Protein AF-A0A1L7NPV9-F1 (afdb_monomer)

Structure (mmCIF, N/CA/C/O backbone):
data_AF-A0A1L7NPV9-F1
#
_entry.id   AF-A0A1L7NPV9-F1
#
loop_
_atom_site.group_PDB
_atom_site.id
_atom_site.type_symbol
_atom_site.label_atom_id
_atom_site.label_alt_id
_atom_site.label_comp_id
_atom_site.label_asym_id
_atom_site.label_entity_id
_atom_site.label_seq_id
_atom_site.pdbx_PDB_ins_code
_atom_site.Cartn_x
_atom_site.Cartn_y
_atom_site.Cartn_z
_atom_site.occupancy
_atom_site.B_iso_or_equiv
_atom_site.auth_seq_id
_atom_site.auth_comp_id
_atom_site.auth_asym_id
_atom_site.auth_atom_id
_atom_site.pdbx_PDB_model_num
ATOM 1 N N . MET A 1 1 ? -12.135 -21.687 -16.111 1.00 35.12 1 MET A N 1
ATOM 2 C CA . MET A 1 1 ? -10.849 -21.057 -16.476 1.00 35.12 1 MET A CA 1
ATOM 3 C C . MET A 1 1 ? -10.195 -20.555 -15.201 1.00 35.12 1 MET A C 1
ATOM 5 O O . MET A 1 1 ? -10.434 -19.433 -14.785 1.00 35.12 1 MET A O 1
ATOM 9 N N . THR A 1 2 ? -9.484 -21.444 -14.517 1.00 34.50 2 THR A N 1
ATOM 10 C CA . THR A 1 2 ? -8.917 -21.228 -13.180 1.00 34.50 2 THR A CA 1
ATOM 11 C C . THR A 1 2 ? -7.424 -20.965 -13.338 1.00 34.50 2 THR A C 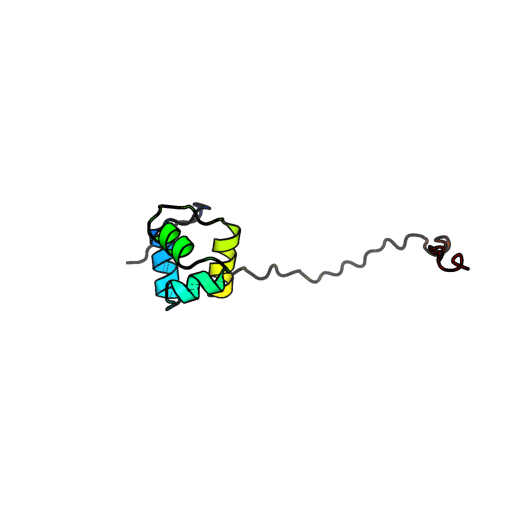1
ATOM 13 O O . THR A 1 2 ? -6.689 -21.865 -13.733 1.00 34.50 2 THR A O 1
ATOM 16 N N . ALA A 1 3 ? -6.978 -19.735 -13.082 1.00 34.97 3 ALA A N 1
ATOM 17 C CA . ALA A 1 3 ? -5.558 -19.398 -13.062 1.00 34.97 3 ALA A CA 1
ATOM 18 C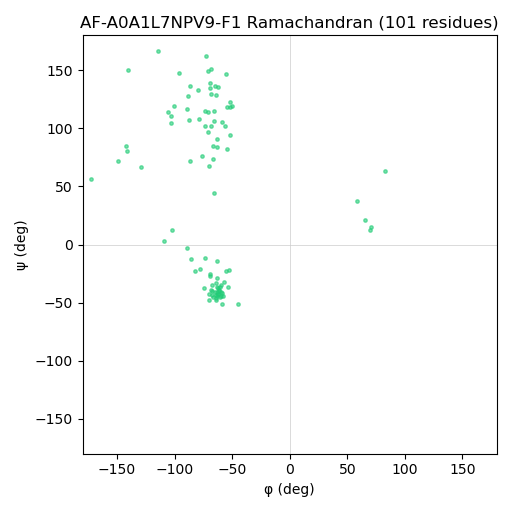 C . ALA A 1 3 ? -5.011 -19.625 -11.648 1.00 34.97 3 ALA A C 1
ATOM 20 O O . ALA A 1 3 ? -5.456 -19.002 -10.683 1.00 34.97 3 ALA A O 1
ATOM 21 N N . ILE A 1 4 ? -4.081 -20.570 -11.544 1.00 40.75 4 ILE A N 1
ATOM 22 C CA . ILE A 1 4 ? -3.321 -20.886 -10.337 1.00 40.75 4 ILE A CA 1
ATOM 23 C C . ILE A 1 4 ? -2.362 -19.727 -10.049 1.00 40.75 4 ILE A C 1
ATOM 25 O O . ILE A 1 4 ? -1.702 -19.212 -10.949 1.00 40.75 4 ILE A O 1
ATOM 29 N N . ALA A 1 5 ? -2.328 -19.329 -8.779 1.00 45.09 5 ALA A N 1
ATOM 30 C CA . ALA A 1 5 ? -1.538 -18.241 -8.230 1.00 45.09 5 ALA A CA 1
ATOM 31 C C . ALA A 1 5 ? -0.050 -18.344 -8.601 1.00 45.09 5 ALA A C 1
ATOM 33 O O . ALA A 1 5 ? 0.623 -19.318 -8.258 1.00 45.09 5 ALA A O 1
ATOM 34 N N . ALA A 1 6 ? 0.468 -17.300 -9.249 1.00 44.16 6 ALA A N 1
ATOM 35 C CA . ALA A 1 6 ? 1.897 -17.057 -9.353 1.00 44.16 6 ALA A CA 1
ATOM 36 C C . ALA A 1 6 ? 2.422 -16.685 -7.960 1.00 44.16 6 ALA A C 1
ATOM 38 O O . ALA A 1 6 ? 2.214 -15.579 -7.464 1.00 44.16 6 ALA A O 1
ATOM 39 N N . VAL A 1 7 ? 3.061 -17.644 -7.296 1.00 46.56 7 VAL A N 1
ATOM 40 C CA . VAL A 1 7 ? 3.775 -17.409 -6.044 1.00 46.56 7 VAL A CA 1
ATOM 41 C C . VAL A 1 7 ? 5.213 -17.010 -6.380 1.00 46.56 7 VAL A C 1
ATOM 43 O O . VAL A 1 7 ? 5.910 -17.741 -7.076 1.00 46.56 7 VAL A O 1
ATOM 46 N N . ALA A 1 8 ? 5.634 -15.880 -5.806 1.00 46.00 8 ALA A N 1
ATOM 47 C CA . ALA A 1 8 ? 7.008 -15.391 -5.661 1.00 46.00 8 ALA A CA 1
ATOM 48 C C . ALA A 1 8 ? 7.659 -14.650 -6.848 1.00 46.00 8 ALA A C 1
ATOM 50 O O . ALA A 1 8 ? 8.759 -14.979 -7.283 1.00 46.00 8 ALA A O 1
ATOM 51 N N . THR A 1 9 ? 7.088 -13.503 -7.213 1.00 49.53 9 THR A N 1
ATOM 52 C CA . THR A 1 9 ? 7.901 -12.281 -7.319 1.00 49.53 9 THR A CA 1
ATOM 53 C C . THR A 1 9 ? 7.569 -11.405 -6.116 1.00 49.53 9 THR A C 1
ATOM 55 O O . THR A 1 9 ? 6.443 -10.951 -5.957 1.00 49.53 9 THR A O 1
ATOM 58 N N . LEU A 1 10 ? 8.544 -11.207 -5.224 1.00 68.00 10 LEU A N 1
ATOM 59 C CA . LEU A 1 10 ? 8.411 -10.379 -4.014 1.00 68.00 10 LEU A CA 1
ATOM 60 C C . LEU A 1 10 ? 7.955 -8.938 -4.339 1.00 68.00 10 LEU A C 1
ATOM 62 O O . LEU A 1 10 ? 7.370 -8.255 -3.506 1.00 68.00 10 LEU A O 1
ATOM 66 N N . ILE A 1 11 ? 8.182 -8.484 -5.571 1.00 75.69 11 ILE A N 1
ATOM 67 C CA . ILE A 1 11 ? 7.763 -7.174 -6.061 1.00 75.69 11 ILE A CA 1
ATOM 68 C C . ILE A 1 11 ? 6.483 -7.367 -6.896 1.00 75.69 11 ILE A C 1
ATOM 70 O O . ILE A 1 11 ? 6.529 -8.108 -7.882 1.00 75.69 11 ILE A O 1
ATOM 74 N N . PRO A 1 12 ? 5.344 -6.754 -6.519 1.00 86.94 12 PRO A N 1
ATOM 75 C CA . PRO A 1 12 ? 4.098 -6.894 -7.269 1.00 86.94 12 PRO A CA 1
ATOM 76 C C . PRO A 1 12 ? 4.200 -6.181 -8.619 1.00 86.94 12 PRO A C 1
ATOM 78 O O . PRO A 1 12 ? 4.716 -5.063 -8.705 1.00 86.94 12 PRO A O 1
ATOM 81 N N . ALA A 1 13 ? 3.675 -6.803 -9.675 1.00 89.62 13 ALA A N 1
ATOM 82 C CA . ALA A 1 13 ? 3.601 -6.148 -10.971 1.00 89.62 13 ALA A CA 1
ATOM 83 C C . ALA A 1 13 ? 2.590 -4.984 -10.920 1.00 89.62 13 ALA A C 1
ATOM 85 O O . ALA A 1 13 ? 1.597 -5.053 -10.190 1.00 89.62 13 ALA A O 1
ATOM 86 N N . PRO A 1 14 ? 2.761 -3.925 -11.733 1.00 93.12 14 PRO A N 1
ATOM 87 C CA . PRO A 1 14 ? 1.815 -2.804 -11.778 1.00 93.12 14 PRO A CA 1
ATOM 88 C C . PRO A 1 14 ? 0.380 -3.249 -12.116 1.00 93.12 14 PRO A C 1
ATOM 90 O O . PRO A 1 14 ? -0.592 -2.673 -11.621 1.00 93.12 14 PRO A O 1
ATOM 93 N N . ALA A 1 15 ? 0.238 -4.308 -12.921 1.00 91.50 15 ALA A N 1
ATOM 94 C CA . ALA A 1 15 ? -1.049 -4.928 -13.225 1.00 91.50 15 ALA A CA 1
ATOM 95 C C . ALA A 1 15 ? -1.698 -5.571 -11.985 1.00 91.50 15 ALA A C 1
ATOM 97 O O . ALA A 1 15 ? -2.897 -5.391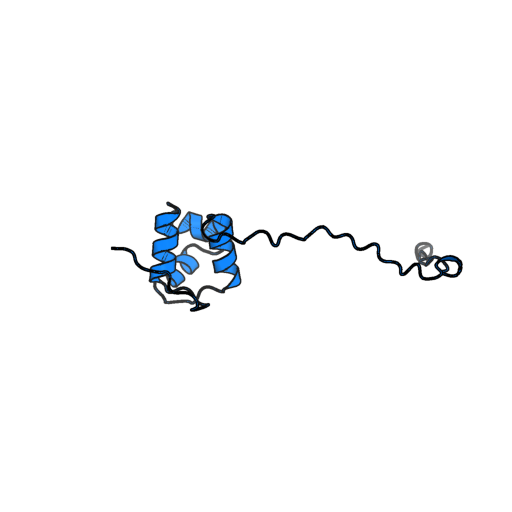 -11.772 1.00 91.50 15 ALA A O 1
ATOM 98 N N . ASP A 1 16 ? -0.911 -6.234 -11.136 1.00 91.31 16 ASP A N 1
ATOM 99 C CA . ASP A 1 16 ? -1.393 -6.879 -9.909 1.00 91.31 16 ASP A CA 1
ATOM 100 C C . ASP A 1 16 ? -1.840 -5.845 -8.873 1.00 91.31 16 ASP A C 1
ATOM 102 O O . ASP A 1 16 ? -2.874 -6.018 -8.234 1.00 91.31 16 ASP A O 1
ATOM 106 N N . ILE A 1 17 ? -1.113 -4.727 -8.754 1.00 93.62 17 ILE A N 1
ATOM 107 C CA . ILE A 1 17 ? -1.495 -3.595 -7.889 1.00 93.62 17 ILE A CA 1
ATOM 108 C C . ILE A 1 17 ? -2.841 -3.005 -8.337 1.00 93.62 17 ILE A C 1
ATOM 110 O O . ILE A 1 17 ? -3.682 -2.633 -7.517 1.00 93.62 17 ILE A O 1
ATOM 114 N N . ARG A 1 18 ? -3.077 -2.925 -9.651 1.00 94.81 18 ARG A N 1
ATOM 115 C CA . ARG A 1 18 ? -4.353 -2.439 -10.189 1.00 94.81 18 ARG A CA 1
ATOM 116 C C . ARG A 1 18 ? -5.484 -3.437 -9.940 1.00 94.81 18 ARG A C 1
ATOM 118 O O . ARG A 1 18 ? -6.577 -3.020 -9.554 1.00 94.81 18 ARG A O 1
ATOM 125 N N . ALA A 1 19 ? -5.224 -4.727 -10.145 1.00 93.12 19 ALA A N 1
ATOM 126 C CA . ALA A 1 19 ? -6.190 -5.795 -9.912 1.00 93.12 19 ALA A CA 1
ATOM 127 C C . ALA A 1 19 ? -6.580 -5.888 -8.429 1.00 93.12 19 ALA A C 1
ATOM 129 O O . ALA A 1 19 ? -7.768 -5.907 -8.114 1.00 93.12 19 ALA A O 1
ATOM 130 N N . SER A 1 20 ? -5.608 -5.847 -7.511 1.00 93.75 20 SER A N 1
ATOM 131 C CA . SER A 1 20 ? -5.857 -5.867 -6.064 1.00 93.75 20 SER A CA 1
ATOM 132 C C . SER A 1 20 ? -6.734 -4.695 -5.625 1.00 93.75 20 SER A C 1
ATOM 134 O O . SER A 1 20 ? -7.685 -4.878 -4.864 1.00 93.75 20 SER A O 1
ATOM 136 N N . ARG A 1 21 ? -6.497 -3.497 -6.169 1.00 95.56 21 ARG A N 1
ATOM 137 C CA . ARG A 1 21 ? -7.331 -2.327 -5.889 1.00 95.56 21 ARG A CA 1
ATOM 138 C C . ARG A 1 21 ? -8.761 -2.488 -6.382 1.00 95.56 21 ARG A C 1
ATOM 140 O O . ARG A 1 21 ? -9.693 -2.123 -5.666 1.00 95.56 21 ARG A O 1
ATOM 147 N N . GLN A 1 22 ? -8.936 -3.007 -7.593 1.00 95.44 22 GLN A N 1
ATOM 148 C CA . GLN A 1 22 ? -10.263 -3.267 -8.149 1.00 95.44 22 GLN A CA 1
ATOM 149 C C . GLN A 1 22 ? -11.017 -4.312 -7.320 1.00 95.44 22 GLN A C 1
ATOM 151 O O . GLN A 1 22 ? -12.190 -4.105 -7.027 1.00 95.44 22 GLN A O 1
ATOM 156 N N . LEU A 1 23 ? -10.333 -5.368 -6.869 1.00 93.69 23 LEU A N 1
ATOM 157 C CA . LEU A 1 23 ? -10.897 -6.376 -5.967 1.00 93.69 23 LEU A CA 1
ATOM 158 C C . LEU A 1 23 ? -11.299 -5.787 -4.608 1.00 93.69 23 LEU A C 1
ATOM 160 O O . LEU A 1 23 ? -12.326 -6.171 -4.061 1.00 93.69 23 LEU A O 1
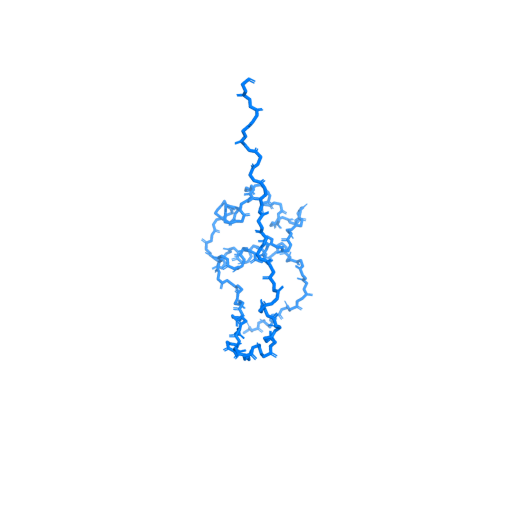ATOM 164 N N . ALA A 1 24 ? -10.527 -4.832 -4.082 1.00 93.44 24 ALA A N 1
ATOM 165 C CA . ALA A 1 24 ? -10.869 -4.115 -2.853 1.00 93.44 24 ALA A CA 1
ATOM 166 C C . ALA A 1 24 ? -12.007 -3.090 -3.031 1.00 93.44 24 ALA A C 1
ATOM 168 O O . ALA A 1 24 ? -12.488 -2.549 -2.039 1.00 93.44 24 ALA A O 1
ATOM 169 N N . GLY A 1 25 ? -12.406 -2.769 -4.268 1.00 95.56 25 GLY A N 1
ATOM 170 C CA . GLY A 1 25 ? -13.404 -1.733 -4.548 1.00 95.56 25 GLY A CA 1
ATOM 171 C C . GLY A 1 25 ? -12.958 -0.314 -4.174 1.00 95.56 25 GLY A C 1
ATOM 172 O O . GLY A 1 25 ? -13.802 0.557 -3.989 1.00 95.56 25 GLY A O 1
ATOM 173 N N . LEU A 1 26 ? -11.647 -0.067 -4.053 1.00 96.25 26 LEU A N 1
ATOM 174 C CA . LEU A 1 26 ? -11.102 1.214 -3.594 1.00 96.25 26 LEU A CA 1
ATOM 175 C C . LEU A 1 26 ? -10.701 2.129 -4.759 1.00 96.25 26 LEU A C 1
ATOM 177 O O . LEU A 1 26 ? -10.190 1.706 -5.805 1.00 96.25 26 LEU A O 1
ATOM 181 N N . SER A 1 27 ? -10.842 3.435 -4.552 1.00 97.25 27 SER A N 1
ATOM 182 C CA . SER A 1 27 ? -10.236 4.445 -5.417 1.00 97.25 27 SER A CA 1
ATOM 183 C C . SER A 1 27 ? -8.712 4.521 -5.218 1.00 97.25 27 SER A C 1
ATOM 185 O O . SER A 1 27 ? -8.155 4.076 -4.208 1.00 97.25 27 SER A O 1
ATOM 187 N N . GLN A 1 28 ? -8.001 5.129 -6.178 1.00 97.06 28 GLN A N 1
ATOM 188 C CA . GLN A 1 28 ? -6.552 5.369 -6.064 1.00 97.06 28 GLN A CA 1
ATOM 189 C C . GLN A 1 28 ? -6.207 6.239 -4.844 1.00 97.06 28 GLN A C 1
ATOM 191 O O . GLN A 1 28 ? -5.163 6.058 -4.222 1.00 97.06 28 GLN A O 1
ATOM 196 N N . ARG A 1 29 ? -7.079 7.198 -4.493 1.00 97.81 29 ARG A N 1
ATOM 197 C CA . ARG A 1 29 ? -6.877 8.075 -3.333 1.00 97.81 29 ARG A CA 1
ATOM 198 C C . ARG A 1 29 ? -7.026 7.296 -2.030 1.00 97.81 29 ARG A C 1
ATOM 200 O O . ARG A 1 29 ? -6.154 7.412 -1.180 1.00 97.81 29 ARG A O 1
ATOM 207 N N . GLU A 1 30 ? -8.084 6.501 -1.894 1.00 97.38 30 GLU A N 1
ATOM 208 C CA . GLU A 1 30 ? -8.317 5.686 -0.693 1.00 97.38 30 GLU A CA 1
ATOM 209 C C . GLU A 1 30 ? -7.199 4.668 -0.485 1.00 97.38 30 GLU A C 1
ATOM 211 O O . GLU A 1 30 ? -6.685 4.542 0.622 1.00 97.38 30 GLU A O 1
ATOM 216 N N . SER A 1 31 ? -6.752 4.019 -1.562 1.00 97.06 31 SER A N 1
ATOM 217 C CA . SER A 1 31 ? -5.639 3.065 -1.508 1.00 97.06 31 SER A CA 1
ATOM 218 C C . SER A 1 31 ? -4.336 3.731 -1.058 1.00 97.06 31 SER A C 1
ATOM 220 O O . SER A 1 31 ? -3.639 3.209 -0.190 1.00 97.06 31 SER A O 1
ATOM 222 N N . ALA A 1 32 ? -4.043 4.928 -1.577 1.00 97.06 32 ALA A N 1
ATOM 223 C CA . ALA A 1 32 ? -2.885 5.709 -1.157 1.00 97.06 32 ALA A CA 1
ATOM 224 C C . ALA A 1 32 ? -2.965 6.119 0.325 1.00 97.06 32 ALA A C 1
ATOM 226 O O . ALA A 1 32 ? -1.994 5.962 1.065 1.00 97.06 32 ALA A O 1
ATOM 227 N N . THR A 1 33 ? -4.132 6.590 0.779 1.00 97.44 33 THR A N 1
ATOM 228 C CA . THR A 1 33 ? -4.373 6.950 2.185 1.00 97.44 33 THR A CA 1
ATOM 229 C C . THR A 1 33 ? -4.228 5.746 3.114 1.00 97.44 33 THR A C 1
ATOM 231 O O . THR A 1 33 ? -3.658 5.875 4.196 1.00 97.44 33 THR A O 1
ATOM 234 N N . LEU A 1 34 ? -4.672 4.568 2.677 1.00 96.38 34 LEU A N 1
ATOM 235 C CA . LEU A 1 34 ? -4.637 3.329 3.448 1.00 96.38 34 LEU A CA 1
ATOM 236 C C . LEU A 1 34 ? -3.202 2.868 3.760 1.00 96.38 34 LEU A C 1
ATOM 238 O O . LEU A 1 34 ? -2.964 2.368 4.860 1.00 96.38 34 LEU A O 1
ATOM 242 N N . ILE A 1 35 ? -2.233 3.113 2.873 1.00 95.50 35 ILE A N 1
ATOM 243 C CA . ILE A 1 35 ? -0.799 2.854 3.126 1.00 95.50 35 ILE A CA 1
ATOM 244 C C . ILE A 1 35 ? 0.019 4.113 3.459 1.00 95.50 35 ILE A C 1
ATOM 246 O O . ILE A 1 35 ? 1.245 4.058 3.477 1.00 95.50 35 ILE A O 1
ATOM 250 N N . HIS A 1 36 ? -0.641 5.241 3.739 1.00 96.56 36 HIS A N 1
ATOM 251 C CA . HIS A 1 36 ? -0.009 6.514 4.109 1.00 96.56 36 HIS A CA 1
ATOM 252 C C . HIS A 1 36 ? 0.979 7.073 3.064 1.00 96.56 36 HIS A C 1
ATOM 254 O O . HIS A 1 36 ? 1.996 7.672 3.412 1.00 96.56 36 HIS A O 1
ATOM 260 N N . VAL A 1 37 ? 0.670 6.919 1.773 1.00 96.50 37 VAL A N 1
ATOM 261 C CA . VAL A 1 37 ? 1.433 7.523 0.666 1.00 96.50 37 VAL A CA 1
ATOM 262 C C . VAL A 1 37 ? 0.600 8.557 -0.091 1.00 96.50 37 VAL A C 1
ATOM 264 O O . VAL A 1 37 ? -0.621 8.638 0.042 1.00 96.50 37 VAL A O 1
ATOM 267 N N . SER A 1 38 ? 1.257 9.364 -0.925 1.00 97.38 38 SER A N 1
ATOM 268 C CA . SER A 1 38 ? 0.551 10.313 -1.789 1.00 97.38 38 SER A CA 1
ATOM 269 C C . SER A 1 38 ? -0.210 9.596 -2.916 1.00 97.38 38 SER A C 1
ATOM 271 O O . SER A 1 38 ? 0.250 8.579 -3.444 1.00 97.38 38 SER A O 1
ATOM 273 N N . ARG A 1 39 ? -1.334 10.171 -3.375 1.00 97.31 39 ARG A N 1
ATOM 274 C CA . ARG A 1 39 ? -2.072 9.671 -4.558 1.00 97.31 39 ARG A CA 1
ATOM 275 C C . ARG A 1 39 ? -1.166 9.553 -5.787 1.00 97.31 39 ARG A C 1
ATOM 277 O O . ARG A 1 39 ? -1.311 8.629 -6.580 1.00 97.31 39 ARG A O 1
ATOM 284 N N . ARG A 1 40 ? -0.225 10.489 -5.950 1.00 97.12 40 ARG A N 1
ATOM 285 C CA . ARG A 1 40 ? 0.701 10.502 -7.086 1.00 97.12 40 ARG A CA 1
ATOM 286 C C . ARG A 1 40 ? 1.674 9.323 -7.039 1.00 97.12 40 ARG A C 1
ATOM 288 O O . ARG A 1 40 ? 1.933 8.740 -8.088 1.00 97.12 40 ARG A O 1
ATOM 295 N N . SER A 1 41 ? 2.167 8.968 -5.851 1.00 96.44 41 SER A N 1
ATOM 296 C CA . SER A 1 41 ? 3.004 7.780 -5.635 1.00 96.44 41 SER A CA 1
ATOM 297 C C . SER A 1 41 ? 2.246 6.512 -6.015 1.00 96.44 41 SER A C 1
ATOM 299 O O . SER A 1 41 ? 2.766 5.706 -6.775 1.00 96.44 41 SER A O 1
ATOM 301 N N . TRP A 1 42 ? 0.983 6.398 -5.588 1.00 96.31 42 TRP A N 1
ATOM 302 C CA . TRP A 1 42 ? 0.118 5.277 -5.960 1.00 96.31 42 TRP A CA 1
ATOM 303 C C . TRP A 1 42 ? -0.056 5.145 -7.481 1.00 96.31 42 TRP A C 1
ATOM 305 O O . TRP A 1 42 ? 0.097 4.063 -8.036 1.00 96.31 42 TRP A O 1
ATOM 315 N N . GLN A 1 43 ? -0.287 6.260 -8.179 1.00 96.94 43 GLN A N 1
ATOM 316 C CA . GLN A 1 43 ? -0.350 6.276 -9.646 1.00 96.94 43 GLN A CA 1
ATOM 317 C C . GLN A 1 43 ? 0.971 5.848 -10.299 1.00 96.94 43 GLN A C 1
ATOM 319 O O . GLN A 1 43 ? 0.946 5.115 -11.278 1.00 96.94 43 GLN A O 1
ATOM 324 N N . CYS A 1 44 ? 2.131 6.258 -9.765 1.00 96.81 44 CYS A N 1
ATOM 325 C CA . CYS A 1 44 ? 3.418 5.761 -10.268 1.00 96.81 44 CYS A CA 1
ATOM 326 C C . CYS A 1 44 ? 3.550 4.241 -10.130 1.00 96.81 44 CYS A C 1
ATOM 328 O O . CYS A 1 44 ? 4.134 3.626 -11.018 1.00 96.81 44 CYS A O 1
ATOM 330 N N . TYR A 1 45 ? 3.026 3.655 -9.050 1.00 94.94 45 TYR A N 1
ATOM 331 C CA . TYR A 1 45 ? 3.043 2.207 -8.847 1.00 94.94 45 TYR A CA 1
ATOM 332 C C . TYR A 1 45 ? 2.147 1.489 -9.863 1.00 94.94 45 TYR A C 1
ATOM 334 O O . TYR A 1 45 ? 2.580 0.519 -10.470 1.00 94.94 45 TYR A O 1
ATOM 342 N N . GLU A 1 46 ? 0.939 2.001 -10.123 1.00 94.81 46 GLU A N 1
ATOM 343 C CA . GLU A 1 46 ? 0.037 1.436 -11.144 1.00 94.81 46 GLU A CA 1
ATOM 344 C C . GLU A 1 46 ? 0.525 1.638 -12.589 1.00 94.81 46 GLU A C 1
ATOM 346 O O . GLU A 1 46 ? 0.136 0.874 -13.476 1.00 94.81 46 GLU A O 1
ATOM 351 N N . ASP A 1 47 ? 1.342 2.666 -12.832 1.00 94.50 47 ASP A N 1
ATOM 352 C CA . ASP A 1 47 ? 1.973 2.955 -14.127 1.00 94.50 47 ASP A CA 1
ATOM 353 C C . ASP A 1 47 ? 3.293 2.185 -14.331 1.00 94.50 47 ASP A C 1
ATOM 355 O O . ASP A 1 47 ? 3.846 2.213 -15.428 1.00 94.50 47 ASP A O 1
ATOM 359 N N . GLY 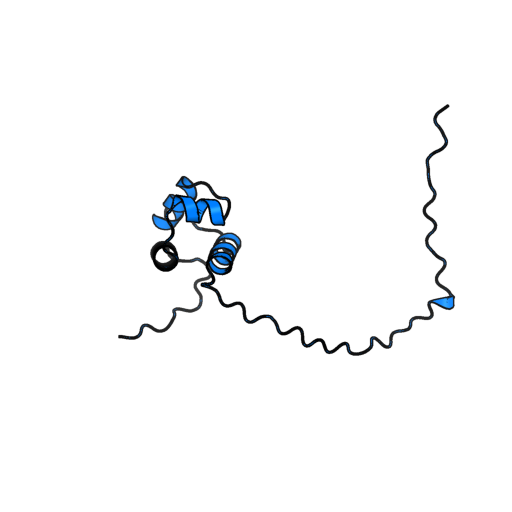A 1 48 ? 3.850 1.565 -13.282 1.00 93.50 48 GLY A N 1
ATOM 360 C CA . GLY A 1 48 ? 5.185 0.951 -13.313 1.00 93.50 48 GLY A CA 1
ATOM 361 C C . GLY A 1 48 ? 6.346 1.956 -13.380 1.00 93.50 48 GLY A C 1
ATOM 362 O O . GLY A 1 48 ? 7.474 1.578 -13.675 1.00 93.50 48 GLY A O 1
ATOM 363 N N . LYS A 1 49 ? 6.093 3.243 -13.106 1.00 93.94 49 LYS A N 1
ATOM 364 C CA . LYS A 1 49 ? 7.124 4.304 -13.055 1.00 93.94 49 LYS A CA 1
ATOM 365 C C . LYS A 1 49 ? 7.935 4.282 -11.760 1.00 93.94 49 LYS A C 1
ATOM 367 O O . LYS A 1 49 ? 9.001 4.884 -11.697 1.00 93.94 49 LYS A O 1
ATOM 372 N N . ALA A 1 50 ? 7.393 3.670 -10.713 1.00 92.94 50 ALA A N 1
ATOM 373 C CA . ALA A 1 50 ? 8.074 3.467 -9.445 1.00 92.94 50 ALA A CA 1
ATOM 374 C C . ALA A 1 50 ? 7.731 2.084 -8.896 1.00 92.94 50 ALA A C 1
ATOM 376 O O . ALA A 1 50 ? 6.624 1.588 -9.102 1.00 92.94 50 ALA A O 1
ATOM 377 N N . GLU A 1 51 ? 8.659 1.505 -8.145 1.00 92.38 51 GLU A N 1
ATOM 378 C CA . GLU A 1 51 ? 8.439 0.253 -7.430 1.00 92.38 51 GLU A CA 1
ATOM 379 C C . GLU A 1 51 ? 7.820 0.525 -6.056 1.00 92.38 51 GLU A C 1
ATOM 381 O O . GLU A 1 51 ? 8.235 1.434 -5.324 1.00 92.38 51 GLU A O 1
ATOM 386 N N . ILE A 1 52 ? 6.811 -0.269 -5.691 1.00 91.81 52 ILE A N 1
ATOM 387 C CA . ILE A 1 52 ? 6.258 -0.253 -4.338 1.00 91.81 52 ILE A CA 1
ATOM 388 C C . ILE A 1 52 ? 7.169 -1.064 -3.414 1.00 91.81 52 ILE A C 1
ATOM 390 O O . ILE A 1 52 ? 7.571 -2.184 -3.724 1.00 91.81 52 ILE A O 1
ATOM 394 N N . LYS A 1 53 ? 7.495 -0.505 -2.247 1.00 92.12 53 LYS A N 1
ATOM 395 C CA . LYS A 1 53 ? 8.246 -1.244 -1.226 1.00 92.12 53 LYS A CA 1
ATOM 396 C C . LYS A 1 53 ? 7.404 -2.414 -0.719 1.00 92.12 53 LYS A C 1
ATOM 398 O O . LYS A 1 53 ? 6.242 -2.216 -0.369 1.00 92.12 53 LYS A O 1
ATOM 403 N N . LEU A 1 54 ? 8.028 -3.579 -0.575 1.00 90.69 54 LEU A N 1
ATOM 404 C CA . LEU A 1 54 ? 7.420 -4.805 -0.044 1.00 90.69 54 LEU A CA 1
ATOM 405 C C . LEU A 1 54 ? 6.577 -4.579 1.218 1.00 90.69 54 LEU A C 1
ATOM 407 O O . LEU A 1 54 ? 5.399 -4.908 1.220 1.00 90.69 54 LEU A O 1
ATOM 411 N N . GLY A 1 55 ? 7.121 -3.915 2.242 1.00 90.75 55 GLY A N 1
ATOM 412 C CA . GLY A 1 55 ? 6.376 -3.678 3.486 1.00 90.75 55 GLY A CA 1
ATOM 413 C C . GLY A 1 55 ? 5.120 -2.807 3.320 1.00 90.75 55 GLY A C 1
ATOM 414 O O . GLY A 1 55 ? 4.149 -2.983 4.051 1.00 90.75 55 GLY A O 1
ATOM 415 N N . LEU A 1 56 ? 5.092 -1.890 2.341 1.00 93.44 56 LEU A N 1
ATOM 416 C CA . LEU A 1 56 ? 3.882 -1.113 2.028 1.00 93.44 56 LEU A CA 1
ATOM 417 C C . LEU A 1 56 ? 2.852 -1.964 1.289 1.00 93.44 56 LEU A C 1
ATOM 419 O O . LEU A 1 56 ? 1.654 -1.821 1.522 1.00 93.44 56 LEU A O 1
ATOM 423 N N . TRP A 1 57 ? 3.319 -2.844 0.409 1.00 92.75 57 TRP A N 1
ATOM 424 C CA . TRP A 1 57 ? 2.459 -3.779 -0.298 1.00 92.75 57 TRP A CA 1
ATOM 425 C C . TRP A 1 57 ? 1.827 -4.806 0.649 1.00 92.75 57 TRP A C 1
ATOM 427 O O . TRP A 1 57 ? 0.617 -5.007 0.624 1.00 92.75 57 TRP A O 1
ATOM 437 N N . GLU A 1 58 ? 2.611 -5.384 1.555 1.00 92.06 58 GLU A N 1
ATOM 438 C CA . GLU A 1 58 ? 2.107 -6.279 2.600 1.00 92.06 58 GLU A CA 1
ATOM 439 C C . GLU A 1 58 ? 1.082 -5.573 3.494 1.00 92.06 58 GLU A C 1
ATOM 441 O O . GLU A 1 58 ? 0.006 -6.115 3.751 1.00 92.06 58 GLU A O 1
ATOM 446 N N . LEU A 1 59 ? 1.362 -4.328 3.903 1.00 91.69 59 LEU A N 1
ATOM 447 C CA . LEU A 1 59 ? 0.418 -3.515 4.670 1.00 91.69 59 LEU A CA 1
ATOM 448 C C . LEU A 1 59 ? -0.892 -3.280 3.90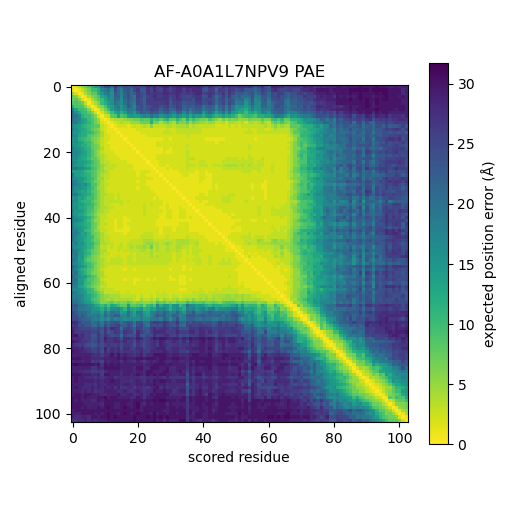4 1.00 91.69 59 LEU A C 1
ATOM 450 O O . LEU A 1 59 ? -1.967 -3.344 4.505 1.00 91.69 59 LEU A O 1
ATOM 454 N N . TYR A 1 60 ? -0.816 -3.019 2.595 1.00 94.06 60 TYR A N 1
ATOM 455 C CA . TYR A 1 60 ? -1.990 -2.862 1.737 1.00 94.06 60 TYR A CA 1
ATOM 456 C C . TYR A 1 60 ? -2.860 -4.119 1.749 1.00 94.06 60 TYR A C 1
ATOM 458 O O . TYR A 1 60 ? -4.065 -4.048 2.001 1.00 94.06 60 TYR A O 1
ATOM 466 N N . LEU A 1 61 ? -2.247 -5.278 1.507 1.00 92.38 61 LEU A N 1
ATOM 467 C CA . LEU A 1 61 ? -2.969 -6.542 1.441 1.00 92.38 61 LEU A CA 1
ATOM 468 C C . LEU A 1 61 ? -3.537 -6.959 2.802 1.00 92.38 61 LEU A C 1
ATOM 470 O O . LEU A 1 61 ? -4.636 -7.507 2.863 1.00 92.38 61 LEU A O 1
ATOM 474 N N . PHE A 1 62 ? -2.829 -6.660 3.893 1.00 91.50 62 PHE A N 1
ATOM 475 C CA . PHE A 1 62 ? -3.318 -6.894 5.249 1.00 91.50 62 PHE A CA 1
ATOM 476 C C . PHE A 1 62 ? -4.557 -6.042 5.550 1.00 91.50 62 PHE A C 1
ATOM 478 O O . PHE A 1 62 ? -5.577 -6.555 6.003 1.00 91.50 62 PHE A O 1
ATOM 485 N N . LYS A 1 63 ? -4.504 -4.741 5.241 1.00 91.75 63 LYS A N 1
ATOM 486 C CA . LYS A 1 63 ? -5.619 -3.813 5.484 1.00 91.75 63 LYS A CA 1
ATOM 487 C C . LYS A 1 63 ? -6.828 -4.064 4.575 1.00 91.75 63 LYS A C 1
ATOM 489 O O . LYS A 1 63 ? -7.944 -3.757 4.973 1.00 91.75 63 LYS A O 1
ATOM 494 N N . THR A 1 64 ? -6.623 -4.617 3.380 1.00 92.75 64 THR A N 1
ATOM 495 C CA . THR A 1 64 ? -7.709 -5.005 2.458 1.00 92.75 64 THR A CA 1
ATOM 496 C C . THR A 1 64 ? -8.206 -6.438 2.671 1.00 92.75 64 THR A C 1
ATOM 498 O O . THR A 1 64 ? -9.144 -6.859 2.000 1.00 92.75 64 THR A O 1
ATOM 501 N N . GLY A 1 65 ? -7.598 -7.198 3.591 1.00 88.56 65 GLY A N 1
ATOM 502 C CA . GLY A 1 65 ? -7.961 -8.591 3.867 1.00 88.56 65 GLY A CA 1
ATOM 503 C C . GLY A 1 65 ? -7.610 -9.573 2.742 1.00 88.56 65 GLY A C 1
ATOM 504 O O . GLY A 1 65 ? -8.072 -10.710 2.760 1.00 88.56 65 GLY A O 1
ATOM 505 N N . GLN A 1 66 ? -6.803 -9.157 1.762 1.00 86.12 66 GLN A N 1
ATOM 506 C CA . GLN A 1 66 ? -6.418 -9.978 0.608 1.00 86.12 66 GLN A CA 1
ATOM 507 C C . GLN A 1 66 ? -5.263 -10.931 0.912 1.00 86.12 66 GLN A C 1
ATOM 509 O O . G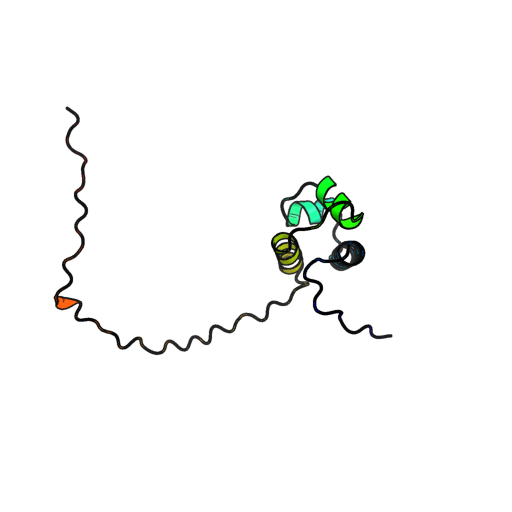LN A 1 66 ? -5.110 -11.953 0.246 1.00 86.12 66 GLN A O 1
ATOM 514 N N . LEU A 1 67 ? -4.454 -10.618 1.924 1.00 82.69 67 LEU A N 1
ATOM 515 C CA . LEU A 1 67 ? -3.417 -11.517 2.409 1.00 82.69 67 LEU A CA 1
ATOM 516 C C . LEU A 1 67 ? -3.898 -12.158 3.705 1.00 82.69 67 LEU A C 1
ATOM 518 O O . LEU A 1 67 ? -3.909 -11.544 4.772 1.00 82.69 67 LEU A O 1
ATOM 522 N N . TRP A 1 68 ? -4.295 -13.425 3.596 1.00 72.44 68 TRP A N 1
ATOM 523 C CA . TRP A 1 68 ? -4.485 -14.285 4.754 1.00 72.44 68 TRP A CA 1
ATOM 524 C C . TRP A 1 68 ? -3.101 -14.598 5.325 1.00 72.44 68 TRP A C 1
ATOM 526 O O . TRP A 1 68 ? -2.409 -15.510 4.868 1.00 72.44 68 TRP A O 1
ATOM 536 N N . VAL A 1 69 ? -2.681 -13.856 6.348 1.00 63.22 69 VAL A N 1
ATOM 537 C CA . VAL A 1 69 ? -1.623 -14.344 7.232 1.00 63.22 69 VAL A CA 1
ATOM 538 C C . VAL A 1 69 ? -2.277 -15.457 8.031 1.00 63.22 69 VAL A C 1
ATOM 540 O O . VAL A 1 69 ? -3.207 -15.193 8.794 1.00 63.22 69 VAL A O 1
ATOM 543 N N . LYS A 1 70 ? -1.840 -16.716 7.849 1.00 58.69 70 LYS A N 1
ATOM 544 C CA . LYS A 1 70 ? -2.185 -17.754 8.828 1.00 58.69 70 LYS A CA 1
ATOM 545 C C . LYS A 1 70 ? -1.760 -17.148 10.155 1.00 58.69 70 LYS A C 1
ATOM 547 O O . LYS A 1 70 ? -0.566 -16.848 10.247 1.00 58.69 70 LYS A O 1
ATOM 552 N N . PRO A 1 71 ? -2.672 -16.915 11.124 1.00 51.25 71 PRO A N 1
ATOM 553 C CA . PRO A 1 71 ? -2.221 -16.523 12.442 1.00 51.25 71 PRO A CA 1
ATOM 554 C C . PRO A 1 71 ? -1.162 -17.556 12.767 1.00 51.25 71 PRO A C 1
ATOM 556 O O . PRO A 1 71 ? -1.428 -18.759 12.653 1.00 51.25 71 PRO A O 1
ATOM 559 N N . ILE A 1 72 ? 0.075 -17.096 12.981 1.00 56.47 72 ILE A N 1
ATOM 560 C CA . ILE A 1 72 ? 1.104 -17.955 13.535 1.00 56.47 72 ILE A CA 1
ATOM 561 C C . ILE A 1 72 ? 0.413 -18.391 14.803 1.00 56.47 72 ILE A C 1
ATOM 563 O O . ILE A 1 72 ? 0.212 -17.569 15.696 1.00 56.47 72 ILE A O 1
ATOM 567 N N . ALA A 1 73 ? -0.121 -19.610 14.802 1.00 55.91 73 ALA A N 1
ATOM 568 C CA . ALA A 1 73 ? -0.656 -20.203 15.989 1.00 55.91 73 ALA A CA 1
ATOM 569 C C . ALA A 1 73 ? 0.591 -20.288 16.851 1.00 55.91 73 ALA A C 1
ATOM 571 O O . ALA A 1 73 ? 1.396 -21.209 16.710 1.00 55.91 73 ALA A O 1
ATOM 572 N N . LEU A 1 74 ? 0.820 -19.228 17.632 1.00 53.53 74 LEU A N 1
ATOM 573 C CA . LEU A 1 74 ? 1.591 -19.254 18.842 1.00 53.53 74 LEU A CA 1
ATOM 574 C C . LEU A 1 74 ? 0.912 -20.389 19.566 1.00 53.53 74 LEU A C 1
ATOM 576 O O . LEU A 1 74 ? -0.179 -20.243 20.110 1.00 53.53 74 LEU A O 1
ATOM 580 N N . LYS A 1 75 ? 1.472 -21.587 19.410 1.00 51.75 75 LYS A N 1
ATOM 581 C CA . LYS A 1 75 ? 1.116 -22.671 20.285 1.00 51.75 75 LYS A CA 1
ATOM 582 C C . LYS A 1 75 ? 1.514 -22.075 21.624 1.00 51.75 75 LYS A C 1
ATOM 584 O O . LYS A 1 75 ? 2.707 -21.898 21.876 1.00 51.75 75 LYS A O 1
ATOM 589 N N . ASP A 1 76 ? 0.528 -21.667 22.416 1.00 58.44 76 ASP A N 1
ATOM 590 C CA . ASP A 1 76 ? 0.682 -21.218 23.797 1.00 58.44 76 ASP A CA 1
ATOM 591 C C . ASP A 1 76 ? 1.137 -22.402 24.662 1.00 58.44 76 ASP A C 1
ATOM 593 O O . ASP A 1 76 ? 0.655 -22.650 25.764 1.00 58.44 76 ASP A O 1
ATOM 597 N N . GLU A 1 77 ? 2.093 -23.180 24.167 1.00 57.69 77 GLU A N 1
ATOM 598 C CA . GLU A 1 77 ? 2.835 -24.148 24.926 1.00 57.69 77 GLU A CA 1
ATOM 599 C C . GLU A 1 77 ? 3.823 -23.315 25.731 1.00 57.69 77 GLU A C 1
ATOM 601 O O . GLU A 1 77 ? 5.013 -23.213 25.428 1.00 57.69 77 GLU A O 1
ATOM 606 N N . LYS A 1 78 ? 3.292 -22.682 26.783 1.00 56.81 78 LYS A N 1
ATOM 607 C CA . LYS A 1 78 ? 4.057 -22.307 27.963 1.00 56.81 78 LYS A CA 1
ATOM 608 C C . LYS A 1 78 ? 4.733 -23.579 28.463 1.00 56.81 78 LYS A C 1
ATOM 610 O O . LYS A 1 78 ? 4.250 -24.235 29.381 1.00 56.81 78 LYS A O 1
ATOM 615 N N . LYS A 1 79 ? 5.863 -23.956 27.870 1.00 51.69 79 LYS A N 1
ATOM 616 C CA . LYS A 1 79 ? 6.771 -24.895 28.506 1.00 51.69 79 LYS A CA 1
ATOM 617 C C . LYS A 1 79 ? 7.261 -24.134 29.732 1.00 51.69 79 LYS A C 1
ATOM 619 O O . LYS A 1 79 ? 7.861 -23.072 29.545 1.00 51.69 79 LYS A O 1
ATOM 624 N N . PRO A 1 80 ? 6.951 -24.571 30.966 1.00 53.97 80 PRO A N 1
ATOM 625 C CA . PRO A 1 80 ? 7.379 -23.839 32.142 1.00 53.97 80 PRO A CA 1
ATOM 626 C C . PRO A 1 80 ? 8.889 -23.685 32.025 1.00 53.97 80 PRO A C 1
ATOM 628 O O . PRO A 1 80 ? 9.617 -24.678 31.938 1.00 53.97 80 PRO A O 1
ATOM 631 N N . THR A 1 81 ? 9.362 -22.445 31.947 1.00 60.16 81 THR A N 1
ATOM 632 C CA . THR A 1 81 ? 10.785 -22.148 31.971 1.00 60.16 81 THR A CA 1
ATOM 633 C C . THR A 1 81 ? 11.281 -22.522 33.363 1.00 60.16 81 THR A C 1
ATOM 635 O O . THR A 1 81 ? 11.378 -21.700 34.267 1.00 60.16 81 THR A O 1
ATOM 638 N N . ARG A 1 82 ? 11.615 -23.802 33.570 1.00 56.78 82 ARG A N 1
ATOM 639 C CA . ARG A 1 82 ? 12.440 -24.250 34.695 1.00 56.78 82 ARG A CA 1
ATOM 640 C C . ARG A 1 82 ? 13.869 -23.768 34.459 1.00 56.78 82 ARG A C 1
ATOM 642 O O . ARG A 1 82 ? 14.787 -24.535 34.205 1.00 56.78 82 ARG A O 1
ATOM 649 N N . ARG A 1 83 ? 14.043 -22.455 34.524 1.00 56.12 83 ARG A N 1
ATOM 650 C CA . ARG A 1 83 ? 15.283 -21.803 34.917 1.00 56.12 83 ARG A CA 1
ATOM 651 C C . ARG A 1 83 ? 14.897 -20.808 35.998 1.00 56.12 83 ARG A C 1
ATOM 653 O O . ARG A 1 83 ? 14.984 -19.601 35.811 1.00 56.12 83 ARG A O 1
ATOM 660 N N . GLN A 1 84 ? 14.456 -21.331 37.144 1.00 54.12 84 GLN A N 1
ATOM 661 C CA . GLN A 1 84 ? 14.650 -20.609 38.394 1.00 54.12 84 GLN A CA 1
ATOM 662 C C . GLN A 1 84 ? 16.165 -20.518 38.598 1.00 54.12 84 GLN A C 1
ATOM 664 O O . GLN A 1 84 ? 16.785 -21.359 39.241 1.00 54.12 84 GLN A O 1
ATOM 669 N N . GLY A 1 85 ? 16.786 -19.517 37.974 1.00 57.19 85 GLY A N 1
ATOM 670 C CA . GLY A 1 85 ? 18.033 -18.995 38.497 1.00 57.19 85 GLY A CA 1
ATOM 671 C C . GLY A 1 85 ? 17.787 -18.573 39.944 1.00 57.19 85 GLY A C 1
ATOM 672 O O . GLY A 1 85 ? 16.685 -18.153 40.298 1.00 57.19 85 GLY A O 1
ATOM 673 N N . ARG A 1 86 ? 18.806 -18.727 40.786 1.00 56.09 86 ARG A N 1
ATOM 674 C CA . ARG A 1 86 ? 18.792 -18.442 42.225 1.00 56.09 86 ARG A CA 1
ATOM 675 C C . ARG A 1 86 ? 18.626 -16.927 42.460 1.00 56.09 86 ARG A C 1
ATOM 677 O O . ARG A 1 86 ? 19.579 -16.239 42.810 1.00 56.09 86 ARG A O 1
ATOM 684 N N . SER A 1 87 ? 17.424 -16.394 42.237 1.00 57.78 87 SER A N 1
ATOM 685 C CA . SER A 1 87 ? 17.084 -14.971 42.402 1.00 57.78 87 SER A CA 1
ATOM 686 C C . SER A 1 87 ? 17.231 -14.485 43.842 1.00 57.78 87 SER A C 1
ATOM 688 O O . SER A 1 87 ? 17.328 -13.285 44.067 1.00 57.78 87 SER A O 1
ATOM 690 N N . ALA A 1 88 ? 17.348 -15.411 44.799 1.00 59.47 88 ALA A N 1
ATOM 691 C CA . ALA A 1 88 ? 17.653 -15.135 46.199 1.00 59.47 88 ALA A CA 1
ATOM 692 C C . ALA A 1 88 ? 18.918 -14.273 46.411 1.00 59.47 88 ALA A C 1
ATOM 694 O O . ALA A 1 88 ? 19.030 -13.633 47.448 1.00 59.47 88 ALA A O 1
ATOM 695 N N . ASN A 1 89 ? 19.844 -14.217 45.440 1.00 60.44 89 ASN A N 1
ATOM 696 C CA . ASN A 1 89 ? 21.064 -13.401 45.523 1.00 60.44 89 ASN A CA 1
ATOM 697 C C . ASN A 1 89 ? 21.076 -12.173 44.592 1.00 60.44 89 ASN A C 1
ATOM 699 O O . ASN A 1 89 ? 22.080 -11.460 44.537 1.00 60.44 89 ASN A O 1
ATOM 703 N N . LEU A 1 90 ? 19.997 -11.908 43.845 1.00 66.00 90 LEU A N 1
ATOM 704 C CA . LEU A 1 90 ? 19.916 -10.722 42.992 1.00 66.00 90 LEU A CA 1
ATOM 705 C C . LEU A 1 90 ? 19.576 -9.506 43.858 1.00 66.00 90 LEU A C 1
ATOM 707 O O . LEU A 1 90 ? 18.454 -9.356 44.335 1.00 66.00 90 LEU A O 1
ATOM 711 N N . LYS A 1 91 ? 20.557 -8.622 44.062 1.00 66.00 91 LYS A N 1
ATOM 712 C CA . LYS A 1 91 ? 20.315 -7.320 44.691 1.00 66.00 91 LYS A CA 1
ATOM 713 C C . LYS A 1 91 ? 19.469 -6.463 43.737 1.00 66.00 91 LYS A C 1
ATOM 715 O O . LYS A 1 91 ? 19.843 -6.351 42.568 1.00 66.00 91 LYS A O 1
ATOM 720 N N . PRO A 1 92 ? 18.361 -5.850 44.191 1.00 72.12 92 PRO A N 1
ATOM 721 C CA . PRO A 1 92 ? 17.574 -4.969 43.340 1.00 72.12 92 PRO A CA 1
ATOM 722 C C . PRO A 1 92 ? 18.417 -3.768 42.896 1.00 72.12 92 PRO A C 1
ATOM 724 O O . PRO A 1 92 ? 19.130 -3.158 43.697 1.00 72.12 92 PRO A O 1
ATOM 727 N N . PHE A 1 93 ? 18.332 -3.432 41.610 1.00 68.81 93 PHE A N 1
ATOM 728 C CA . PHE A 1 93 ? 18.962 -2.241 41.051 1.00 68.81 93 PHE A CA 1
ATOM 729 C C . PHE A 1 93 ? 18.302 -0.990 41.654 1.00 68.81 93 PHE A C 1
ATOM 731 O O . PHE A 1 93 ? 17.164 -0.663 41.324 1.00 68.81 93 PHE A O 1
ATOM 738 N N . LYS A 1 94 ? 19.000 -0.295 42.563 1.00 71.19 94 LYS A N 1
ATOM 739 C CA . LYS A 1 94 ? 18.615 1.049 43.016 1.00 71.19 94 LYS A CA 1
ATOM 740 C C . LYS A 1 94 ? 19.230 2.079 42.072 1.00 71.19 94 LYS A C 1
ATOM 742 O O . LYS A 1 94 ? 20.434 2.326 42.132 1.00 71.19 94 LYS A O 1
ATOM 747 N N . ALA A 1 95 ? 18.404 2.695 41.232 1.00 64.75 95 ALA A N 1
ATOM 748 C CA . ALA A 1 95 ? 18.795 3.899 40.510 1.00 64.75 95 ALA A CA 1
ATOM 749 C C . ALA A 1 95 ? 19.060 5.026 41.526 1.00 64.75 95 ALA A C 1
ATOM 751 O O . ALA A 1 95 ? 18.235 5.274 42.407 1.00 64.75 95 ALA A O 1
ATOM 752 N N . LYS A 1 96 ? 20.217 5.693 41.441 1.00 58.31 96 LYS A N 1
ATOM 753 C CA . LYS A 1 96 ? 20.474 6.907 42.228 1.00 58.31 96 LYS A CA 1
ATOM 754 C C . LYS A 1 96 ? 19.647 8.034 41.615 1.00 58.31 96 LYS A C 1
ATOM 756 O O . LYS A 1 96 ? 19.892 8.409 40.473 1.00 58.31 96 LYS A O 1
ATOM 761 N N . ASN A 1 97 ? 18.672 8.543 42.360 1.00 60.25 97 ASN A N 1
ATOM 762 C CA . ASN A 1 97 ? 17.887 9.699 41.948 1.00 60.25 97 ASN A CA 1
ATOM 763 C C . ASN A 1 97 ? 18.782 10.944 42.087 1.00 60.25 97 ASN A C 1
ATOM 765 O O . ASN A 1 97 ? 19.063 11.381 43.200 1.00 60.25 97 ASN A O 1
ATOM 769 N N . GLN A 1 98 ? 19.322 11.452 40.977 1.00 60.34 98 GLN A N 1
ATOM 770 C CA . GLN A 1 98 ? 20.096 12.697 40.940 1.00 60.34 98 GLN A CA 1
ATOM 771 C C . GLN A 1 98 ? 19.141 13.878 40.755 1.00 60.34 98 GLN A C 1
ATOM 773 O O . GLN A 1 98 ? 19.061 14.463 39.681 1.00 60.34 98 GLN A O 1
ATOM 778 N N . GLN A 1 99 ? 18.381 14.206 41.793 1.00 58.12 99 GLN A N 1
ATOM 779 C CA . GLN A 1 99 ? 17.604 15.440 41.844 1.00 58.12 99 GLN A CA 1
ATOM 780 C C . GLN A 1 99 ? 17.671 15.984 43.263 1.00 58.12 99 GLN A C 1
ATOM 782 O O . GLN A 1 99 ? 16.773 15.722 44.045 1.00 58.12 99 GLN A O 1
ATOM 787 N N . GLU A 1 100 ? 18.770 16.666 43.596 1.00 55.06 100 GLU A N 1
ATOM 788 C CA . GLU A 1 100 ? 18.849 17.615 44.720 1.00 55.06 100 GLU A CA 1
ATOM 789 C C . GLU A 1 100 ? 20.204 18.357 44.710 1.00 55.06 100 GLU A C 1
ATOM 791 O O . GLU A 1 100 ? 20.962 18.297 45.666 1.00 55.06 100 GLU A O 1
ATOM 796 N N . GLN A 1 101 ? 20.552 19.037 43.607 1.00 56.22 101 GLN A N 1
ATOM 797 C CA . GLN A 1 101 ? 21.586 20.093 43.604 1.00 56.22 101 GLN A CA 1
ATOM 798 C C . GLN A 1 101 ? 21.261 21.162 42.545 1.00 56.22 101 GLN A C 1
ATOM 800 O O . GLN A 1 101 ? 21.907 21.245 41.508 1.00 56.22 101 GLN A O 1
ATOM 805 N N . CYS A 1 102 ? 20.230 21.965 42.811 1.00 47.44 102 CYS A N 1
ATOM 806 C CA . CYS A 1 102 ? 20.110 23.331 42.296 1.00 47.44 102 CYS A CA 1
ATOM 807 C C . CYS A 1 102 ? 19.492 24.193 43.407 1.00 47.44 102 CYS A C 1
ATOM 809 O O . CYS A 1 102 ? 18.275 24.368 43.461 1.00 47.44 102 CYS A O 1
ATOM 811 N N . GLN A 1 103 ? 20.349 24.675 44.305 1.00 48.56 103 GLN A N 1
ATOM 812 C CA . GLN A 1 103 ? 20.199 25.937 45.029 1.00 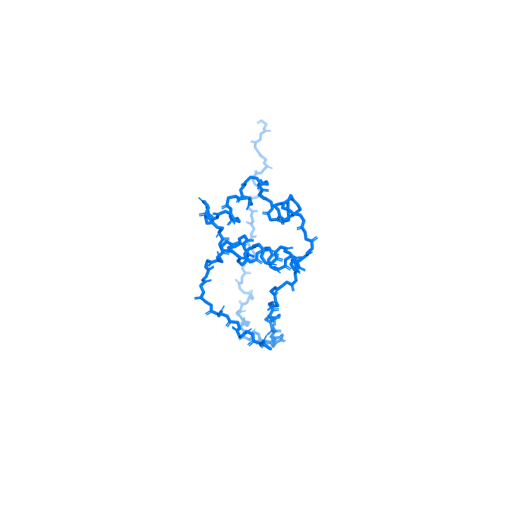48.56 103 GLN A CA 1
ATOM 813 C C . GLN A 1 103 ? 21.546 26.648 44.972 1.00 48.56 103 GLN A C 1
ATOM 815 O O . GLN A 1 103 ? 22.568 25.932 45.090 1.00 48.56 103 GLN A O 1
#

Radius of gyration: 24.94 Å; Cα contacts (8 Å, |Δi|>4): 59; chains: 1; bounding box: 35×51×63 Å

Sequence (103 aa):
MTAIAAVATLIPAPADIRASRQLAGLSQRESATLIHVSRRSWQCYEDGKAEIKLGLWELYLFKTGQLWVKPIALKDEKKPTRRQGRSANLKPFKAKNQQEQCQ

Secondary structure (DSSP, 8-state):
--PPP----SSPPHHHHHHHHHHTT--HHHHHHHTT--HHHHHHHHTTSSPPPHHHHHHHHHHTT-S-------------------GGG--------------

pLDDT: mean 76.58, std 20.0, range [34.5, 97.81]

InterPro domains:
  IPR001387 Cro/C1-type, helix-turn-helix domain [cd00093] (17-61)
  IPR010982 Lambda repressor-like, DNA-binding domain superfamily [G3DSA:1.10.260.40] (5-66)
  IPR010982 Lambda repressor-like, DNA-binding domain superfamily [SSF47413] (16-58)

Solvent-accessible surface area (backbone atoms only — not comparable to full-atom values): 6845 Å² total; per-residue (Å²): 139,84,84,80,81,87,81,82,65,82,62,77,52,28,68,53,57,47,48,53,34,58,74,62,71,50,52,64,56,56,53,12,56,74,57,73,46,52,49,66,58,44,50,28,28,52,70,60,77,41,85,69,54,53,72,52,53,52,50,43,29,50,76,64,63,73,48,81,69,72,73,77,73,71,70,83,71,74,67,79,77,88,69,81,63,79,60,92,74,61,74,80,87,76,81,81,82,90,79,87,86,88,128

Foldseek 3Di:
DDDDDDPDPLWDQLVRLVVLCVVLVDDLCVLCVQLVHHSVVSVCSNVVVDTDDSVSVVSSCVSSVVDPPPPPPPVPPPPPPPPPDVCVPVDDDDDDPPPDPDD

Organism: Pseudomonas putida (NCBI:txid303)

Nearest PDB structures (foldseek):
  4yba-assembly1_A  TM=8.414E-01  e=9.939E-03  Klebsiella pneumoniae
  3f52-assembly1_A  TM=8.765E-01  e=3.455E-02  Corynebacterium glutamicum
  3f52-assembly1_E  TM=8.800E-01  e=4.128E-02  Corynebacterium glutamicum
  6h4c-assembly1_D  TM=7.806E-01  e=5.893E-02  Staphylococcus aureus
  3dnv-assembly1_B  TM=6.966E-01  e=1.715E-01  Escherichia coli K-12

Mean predicted aligned erro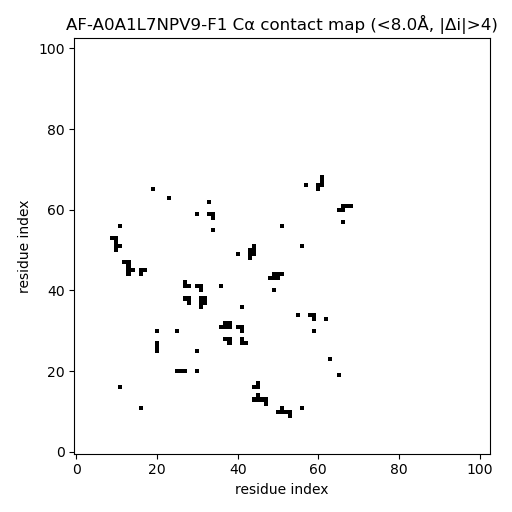r: 14.95 Å